Protein AF-A0A945LXI9-F1 (afdb_monomer_lite)

Structure (mmCIF, N/CA/C/O backbone):
data_AF-A0A945LXI9-F1
#
_entry.id   AF-A0A945LXI9-F1
#
loop_
_atom_site.group_PDB
_atom_site.id
_atom_site.type_symbol
_atom_site.label_atom_id
_atom_site.label_alt_id
_atom_site.label_comp_id
_atom_site.label_asym_id
_atom_site.label_entity_id
_atom_site.label_seq_id
_atom_site.pdbx_PDB_ins_code
_atom_site.Cartn_x
_atom_site.Cartn_y
_atom_site.Cartn_z
_atom_site.occupancy
_atom_site.B_iso_or_equiv
_atom_site.auth_seq_id
_atom_site.auth_comp_id
_atom_site.auth_asym_id
_atom_site.auth_atom_id
_atom_site.pdbx_PDB_model_num
ATOM 1 N N . ASP A 1 1 ? 5.170 -4.362 -23.379 1.00 48.25 1 ASP A N 1
ATOM 2 C CA . ASP A 1 1 ? 4.027 -3.451 -23.236 1.00 48.25 1 ASP A CA 1
ATOM 3 C C . ASP A 1 1 ? 3.301 -3.864 -21.963 1.00 48.25 1 ASP A C 1
ATOM 5 O O . ASP A 1 1 ? 2.495 -4.781 -21.980 1.00 48.25 1 ASP A O 1
ATOM 9 N N . TYR A 1 2 ? 3.742 -3.341 -20.816 1.00 48.84 2 TYR A N 1
ATOM 10 C CA . TYR A 1 2 ? 3.322 -3.808 -19.480 1.00 48.84 2 TYR A CA 1
ATOM 11 C C . TYR A 1 2 ? 1.860 -3.460 -19.157 1.00 48.84 2 TYR A C 1
ATOM 13 O O . TYR A 1 2 ? 1.292 -3.955 -18.194 1.00 48.84 2 TYR A O 1
ATOM 21 N N . LEU A 1 3 ? 1.233 -2.659 -20.023 1.00 52.97 3 LEU A N 1
ATOM 22 C CA . LEU A 1 3 ? -0.206 -2.421 -20.043 1.00 52.97 3 LEU A CA 1
ATOM 23 C C . LEU A 1 3 ? -0.999 -3.588 -20.670 1.00 52.97 3 LEU A C 1
ATOM 25 O O . LEU A 1 3 ? -2.224 -3.520 -20.715 1.00 52.97 3 LEU A O 1
ATOM 29 N N . LEU A 1 4 ? -0.323 -4.638 -21.160 1.00 48.94 4 LEU A N 1
ATOM 30 C CA . LEU A 1 4 ? -0.925 -5.827 -21.772 1.00 48.94 4 LEU A CA 1
ATOM 31 C C . LEU A 1 4 ? -0.914 -7.058 -20.854 1.00 48.94 4 LEU A C 1
ATOM 33 O O . LEU A 1 4 ? -0.914 -8.174 -21.374 1.00 48.94 4 LEU A O 1
ATOM 37 N N . GLU A 1 5 ? -0.883 -6.915 -19.523 1.00 55.12 5 GLU A N 1
ATOM 38 C CA . GLU A 1 5 ? -1.209 -8.076 -18.684 1.00 55.12 5 GLU A CA 1
ATOM 39 C C . GLU A 1 5 ? -2.592 -8.601 -19.087 1.00 55.12 5 GLU A C 1
ATOM 41 O O . GLU A 1 5 ? -3.604 -7.907 -18.992 1.00 55.12 5 GLU A O 1
ATOM 46 N N . ILE A 1 6 ? -2.594 -9.814 -19.643 1.00 59.81 6 ILE A N 1
ATOM 47 C CA . ILE A 1 6 ? -3.763 -10.433 -20.275 1.00 59.81 6 ILE A CA 1
ATOM 48 C C . ILE A 1 6 ? -4.764 -10.868 -19.194 1.00 59.81 6 ILE A C 1
ATOM 50 O O . ILE A 1 6 ? -5.972 -10.843 -19.428 1.00 59.81 6 ILE A O 1
ATOM 54 N N . ASP A 1 7 ? -4.256 -11.180 -17.998 1.00 74.50 7 ASP A N 1
ATOM 55 C CA . ASP A 1 7 ? -5.029 -11.577 -16.830 1.00 74.50 7 ASP A CA 1
ATOM 56 C C . ASP A 1 7 ? -4.857 -10.566 -15.686 1.00 74.50 7 ASP A C 1
ATOM 58 O O . ASP A 1 7 ? -3.748 -10.090 -15.443 1.00 74.50 7 ASP A O 1
ATOM 62 N N . PRO A 1 8 ? -5.932 -10.232 -14.950 1.00 83.25 8 PRO A N 1
ATOM 63 C CA . PRO A 1 8 ? -5.858 -9.276 -13.855 1.00 83.25 8 PRO A CA 1
ATOM 64 C C . PRO A 1 8 ? -5.070 -9.845 -12.669 1.00 83.25 8 PRO A C 1
ATOM 66 O O . PRO A 1 8 ? -5.469 -10.853 -12.080 1.00 83.25 8 PRO A O 1
ATOM 69 N N . ALA A 1 9 ? -4.015 -9.143 -12.260 1.00 91.12 9 ALA A N 1
ATOM 70 C CA . ALA A 1 9 ? -3.333 -9.379 -10.995 1.00 91.12 9 ALA A CA 1
ATOM 71 C C . ALA A 1 9 ? -4.090 -8.732 -9.818 1.00 91.12 9 ALA A C 1
ATOM 73 O O . ALA A 1 9 ? -4.746 -7.692 -9.949 1.00 91.12 9 ALA A O 1
ATOM 74 N N . TRP A 1 10 ? -4.000 -9.354 -8.643 1.00 95.12 10 TRP A N 1
ATOM 75 C CA . TRP A 1 10 ? -4.676 -8.912 -7.422 1.00 95.12 10 TRP A CA 1
ATOM 76 C C . TRP A 1 10 ? -3.685 -8.844 -6.269 1.00 95.12 10 TRP A C 1
ATOM 78 O O . TRP A 1 10 ? -2.812 -9.699 -6.143 1.00 95.12 10 TRP A O 1
ATOM 88 N N . VAL A 1 11 ? -3.845 -7.851 -5.397 1.00 96.69 11 VAL A N 1
ATOM 89 C CA . VAL A 1 11 ? -3.033 -7.765 -4.182 1.00 96.69 11 VAL A CA 1
ATOM 90 C C . VAL A 1 11 ? -3.478 -8.857 -3.211 1.00 96.69 11 VAL A C 1
ATOM 92 O O . VAL A 1 11 ? -4.609 -8.832 -2.727 1.00 96.69 11 VAL A O 1
ATOM 95 N N . GLU A 1 12 ? -2.583 -9.791 -2.891 1.00 96.25 12 GLU A N 1
ATOM 96 C CA . GLU A 1 12 ? -2.807 -10.773 -1.820 1.00 96.25 12 GLU A CA 1
ATOM 97 C C . GLU A 1 12 ? -2.406 -10.219 -0.449 1.00 96.25 12 GLU A C 1
ATOM 99 O O . GLU A 1 12 ? -3.095 -10.420 0.554 1.00 96.25 12 GLU A O 1
ATOM 104 N N . LYS A 1 13 ? -1.283 -9.494 -0.398 1.00 97.25 13 LYS A N 1
ATOM 105 C CA . LYS A 1 13 ? -0.732 -8.895 0.819 1.00 97.25 13 LYS A CA 1
ATOM 106 C C . LYS A 1 13 ? 0.138 -7.692 0.469 1.00 97.25 13 LYS A C 1
ATOM 108 O O . LYS A 1 13 ? 0.844 -7.708 -0.531 1.00 97.25 13 LYS A O 1
ATOM 113 N N . ILE A 1 14 ? 0.128 -6.681 1.334 1.00 97.38 14 ILE A N 1
ATOM 114 C CA . ILE A 1 14 ? 0.974 -5.489 1.230 1.00 97.38 14 ILE A CA 1
ATOM 115 C C . ILE A 1 14 ? 1.569 -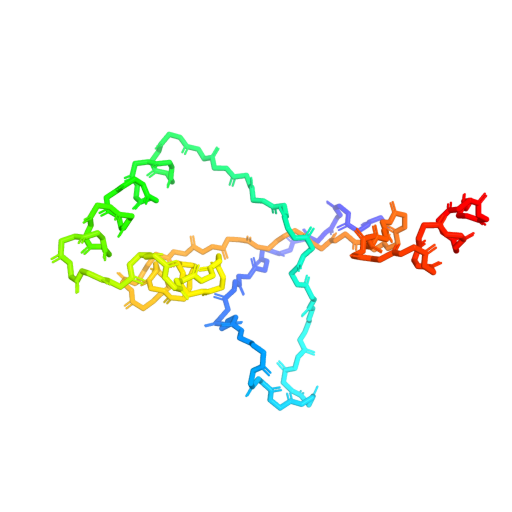5.169 2.606 1.00 97.38 14 ILE A C 1
ATOM 117 O O . ILE A 1 14 ? 0.840 -5.083 3.590 1.00 97.38 14 ILE A O 1
ATOM 121 N N . SER A 1 15 ? 2.898 -5.098 2.725 1.00 96.31 15 SER A N 1
ATOM 122 C CA . SER A 1 15 ? 3.590 -4.803 3.991 1.00 96.31 15 SER A CA 1
ATOM 123 C C . SER A 1 15 ? 5.101 -4.684 3.784 1.00 96.31 15 SER A C 1
ATOM 125 O O . SER A 1 15 ? 5.673 -5.452 3.020 1.00 96.31 15 SER A O 1
ATOM 127 N N . ASN A 1 16 ? 5.767 -3.864 4.600 1.00 95.38 16 ASN A N 1
ATOM 128 C CA . ASN A 1 16 ? 7.236 -3.806 4.690 1.00 95.38 16 ASN A CA 1
ATOM 129 C C . ASN A 1 16 ? 7.868 -5.036 5.379 1.00 95.38 16 ASN A C 1
ATOM 131 O O . ASN A 1 16 ? 9.061 -5.054 5.658 1.00 95.38 16 ASN A O 1
ATOM 135 N N . LYS A 1 17 ? 7.065 -6.049 5.735 1.00 95.69 17 LYS A N 1
ATOM 136 C CA . LYS A 1 17 ? 7.492 -7.256 6.467 1.00 95.69 17 LYS A CA 1
ATOM 137 C C . LYS A 1 17 ? 7.326 -8.542 5.647 1.00 95.69 17 LYS A C 1
ATOM 139 O O . LYS A 1 17 ? 7.248 -9.626 6.226 1.00 95.69 17 LYS A O 1
ATOM 144 N N . ILE A 1 18 ? 7.172 -8.435 4.328 1.00 96.75 18 ILE A N 1
ATOM 145 C CA . ILE A 1 18 ? 7.060 -9.598 3.438 1.00 96.75 18 ILE A CA 1
ATOM 146 C C . ILE A 1 18 ? 8.471 -10.174 3.209 1.00 96.75 18 ILE A C 1
ATOM 148 O O . ILE A 1 18 ? 9.387 -9.399 2.932 1.00 96.75 18 ILE A O 1
ATOM 152 N N . PRO A 1 19 ? 8.687 -11.497 3.354 1.00 96.69 19 PRO A N 1
ATOM 153 C CA . PRO A 1 19 ? 9.964 -12.118 3.006 1.00 96.69 19 PRO A CA 1
ATOM 154 C C . PRO A 1 19 ? 10.314 -11.860 1.540 1.00 96.69 19 PRO A C 1
ATOM 156 O O . PRO A 1 19 ? 9.443 -11.946 0.684 1.00 96.69 19 PRO A O 1
ATOM 159 N N . ALA A 1 20 ? 11.588 -11.607 1.231 1.00 95.38 20 ALA A N 1
ATOM 160 C CA . ALA A 1 20 ? 12.013 -11.234 -0.123 1.00 95.38 20 ALA A CA 1
ATOM 161 C C . ALA A 1 20 ? 11.580 -12.233 -1.216 1.00 95.38 20 ALA A C 1
ATOM 163 O O . ALA A 1 20 ? 11.280 -11.822 -2.329 1.00 95.38 20 ALA A O 1
ATOM 164 N N . ALA A 1 21 ? 11.506 -13.528 -0.891 1.00 96.44 21 ALA A N 1
ATOM 165 C CA . ALA A 1 21 ? 11.066 -14.573 -1.817 1.00 96.44 21 ALA A CA 1
ATOM 166 C C . ALA A 1 21 ? 9.574 -14.488 -2.201 1.00 96.44 21 ALA A C 1
ATOM 168 O O . ALA A 1 21 ? 9.184 -15.068 -3.208 1.00 96.44 21 ALA A O 1
ATOM 169 N N . ASP A 1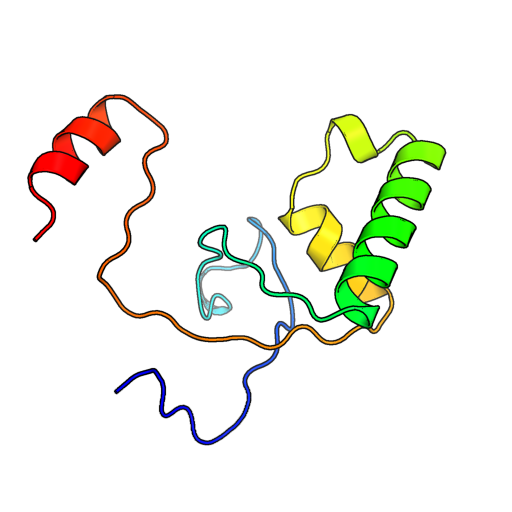 22 ? 8.767 -13.764 -1.420 1.00 96.25 22 ASP A N 1
ATOM 170 C CA . ASP A 1 22 ? 7.319 -13.626 -1.603 1.00 96.25 22 ASP A CA 1
ATOM 171 C C . ASP A 1 22 ? 6.928 -12.233 -2.149 1.00 96.25 22 ASP A C 1
ATOM 173 O O . ASP A 1 22 ? 5.741 -11.916 -2.278 1.00 96.25 22 ASP A O 1
ATOM 177 N N . ILE A 1 23 ? 7.910 -11.366 -2.434 1.00 96.19 23 ILE A N 1
ATOM 178 C CA . ILE A 1 23 ? 7.678 -10.024 -2.981 1.00 96.19 23 ILE A CA 1
ATOM 179 C C . ILE A 1 23 ? 7.544 -10.119 -4.501 1.00 96.19 23 ILE A C 1
ATOM 181 O O . ILE A 1 23 ? 8.478 -10.502 -5.200 1.00 96.19 23 ILE A O 1
ATOM 185 N N . HIS A 1 24 ? 6.386 -9.700 -5.009 1.00 94.00 24 HIS A N 1
ATOM 186 C CA . HIS A 1 24 ? 6.067 -9.701 -6.441 1.00 94.00 24 HIS A CA 1
ATOM 187 C C . HIS A 1 24 ? 5.966 -8.289 -7.039 1.00 94.00 24 HIS A C 1
ATOM 189 O O . HIS A 1 24 ? 5.591 -8.146 -8.199 1.00 94.00 24 HIS A O 1
ATOM 195 N N . GLY A 1 25 ? 6.241 -7.241 -6.258 1.00 92.19 25 GLY A N 1
ATOM 196 C CA . GLY A 1 25 ? 6.167 -5.844 -6.684 1.00 92.19 25 GLY A CA 1
ATOM 197 C C . GLY A 1 25 ? 6.310 -4.867 -5.517 1.00 92.19 25 GLY A C 1
ATOM 198 O O . GLY A 1 25 ? 6.251 -5.270 -4.354 1.00 92.19 25 GLY A O 1
ATOM 199 N N . GLU A 1 26 ? 6.472 -3.588 -5.845 1.00 91.75 26 GLU A N 1
ATOM 200 C CA . GLU A 1 26 ? 6.596 -2.482 -4.894 1.00 91.75 26 GLU A CA 1
ATOM 201 C C . GLU A 1 26 ? 5.417 -1.512 -5.023 1.00 91.75 26 GLU A C 1
ATOM 203 O O . GLU A 1 26 ? 4.885 -1.284 -6.112 1.00 91.75 26 GLU A O 1
ATOM 208 N N . TRP A 1 27 ? 4.974 -0.968 -3.889 1.00 94.06 27 TRP A N 1
ATOM 209 C CA . TRP A 1 27 ? 3.926 0.041 -3.858 1.00 94.06 27 TRP A CA 1
ATOM 210 C C . TRP A 1 27 ? 4.514 1.433 -4.076 1.00 94.06 27 TRP A C 1
ATOM 212 O O . TRP A 1 27 ? 5.159 1.970 -3.188 1.00 94.06 27 TRP A O 1
ATOM 222 N N . ILE A 1 28 ? 4.184 2.038 -5.214 1.00 91.81 28 ILE A N 1
ATOM 223 C CA . ILE A 1 28 ? 4.781 3.302 -5.678 1.00 91.81 28 ILE A CA 1
ATOM 224 C C . ILE A 1 28 ? 3.930 4.546 -5.361 1.00 91.81 28 ILE A C 1
ATOM 226 O O . ILE A 1 28 ? 4.008 5.568 -6.034 1.00 91.81 28 ILE A O 1
ATOM 230 N N . GLY A 1 29 ? 2.992 4.440 -4.415 1.00 91.81 29 GLY A N 1
ATOM 231 C CA . GLY A 1 29 ? 2.162 5.578 -3.992 1.00 91.81 29 GLY A CA 1
ATOM 232 C C . GLY A 1 29 ? 0.957 5.933 -4.883 1.00 91.81 29 GLY A C 1
ATOM 233 O O . GLY A 1 29 ? 0.286 6.929 -4.614 1.00 91.81 29 GLY A O 1
ATOM 234 N N . LEU A 1 30 ? 0.620 5.137 -5.904 1.00 93.19 30 LEU A N 1
ATOM 235 C CA . LEU A 1 30 ? -0.454 5.441 -6.866 1.00 93.19 30 LEU A CA 1
ATOM 236 C C . LEU A 1 30 ? -1.664 4.508 -6.749 1.00 93.19 30 LEU A C 1
ATOM 238 O O . LEU A 1 30 ? -1.629 3.368 -7.207 1.00 93.19 30 LEU A O 1
ATOM 242 N N . VAL A 1 31 ? -2.783 5.003 -6.201 1.00 94.94 31 VAL A N 1
ATOM 243 C CA . VAL A 1 31 ? -4.070 4.279 -6.187 1.00 94.94 31 VAL A CA 1
ATOM 244 C C . VAL A 1 31 ? -5.089 4.992 -7.066 1.00 94.94 31 VAL A C 1
ATOM 246 O O . VAL A 1 31 ? -5.299 6.199 -6.955 1.00 94.94 31 VAL A O 1
ATOM 249 N N . ARG A 1 32 ? -5.786 4.232 -7.914 1.00 95.69 32 ARG A N 1
ATOM 250 C CA . ARG A 1 32 ? -6.991 4.700 -8.602 1.00 95.69 32 ARG A CA 1
ATOM 251 C C . ARG A 1 32 ? -8.215 4.060 -7.969 1.00 95.69 32 ARG A C 1
ATOM 253 O O . ARG A 1 32 ? -8.283 2.840 -7.836 1.00 95.69 32 ARG A O 1
ATOM 260 N N . THR A 1 33 ? -9.224 4.869 -7.674 1.00 96.81 33 THR A N 1
ATOM 261 C CA . THR A 1 33 ? -10.515 4.385 -7.184 1.00 96.81 33 THR A CA 1
ATOM 262 C C . THR A 1 33 ? -11.651 4.724 -8.140 1.00 96.81 33 THR A C 1
ATOM 264 O O . THR A 1 33 ? -11.617 5.694 -8.895 1.00 96.81 33 THR A O 1
ATOM 267 N N . ASN A 1 34 ? -12.681 3.883 -8.112 1.00 96.50 34 ASN A N 1
ATOM 268 C CA . ASN A 1 34 ? -14.012 4.235 -8.596 1.00 96.50 34 ASN A CA 1
ATOM 269 C C . ASN A 1 34 ? -14.851 4.769 -7.409 1.00 96.50 34 ASN A C 1
ATOM 271 O O . ASN A 1 34 ? -14.371 4.711 -6.275 1.00 96.50 34 ASN A O 1
ATOM 275 N N . PRO A 1 35 ? -16.094 5.247 -7.619 1.00 98.50 35 PRO A N 1
ATOM 276 C CA . PRO A 1 35 ? -16.917 5.785 -6.531 1.00 98.50 35 PRO A CA 1
ATOM 277 C C . PRO A 1 35 ? -17.058 4.835 -5.333 1.00 98.50 35 PRO A C 1
ATOM 279 O O . PRO A 1 35 ? -16.768 5.225 -4.208 1.00 98.50 35 PRO A O 1
ATOM 282 N N . ARG A 1 36 ? -17.361 3.552 -5.581 1.00 97.75 36 ARG A N 1
ATOM 283 C CA . ARG A 1 36 ? -17.452 2.534 -4.522 1.00 97.75 36 ARG A CA 1
ATOM 284 C C . ARG A 1 36 ? -16.134 2.379 -3.757 1.00 97.75 36 ARG A C 1
ATOM 286 O O . ARG A 1 36 ? -16.150 2.279 -2.539 1.00 97.75 36 ARG A O 1
ATOM 293 N N . GLY A 1 37 ? -15.001 2.328 -4.455 1.00 97.88 37 GLY A N 1
ATOM 294 C CA . GLY A 1 37 ? -13.680 2.223 -3.831 1.00 97.88 37 GLY A CA 1
ATOM 295 C C . GLY A 1 37 ? -13.361 3.432 -2.953 1.00 97.88 37 GLY A C 1
ATOM 296 O O . GLY A 1 37 ? -12.846 3.265 -1.852 1.00 97.88 37 GLY A O 1
ATOM 297 N N . SER A 1 38 ? -13.732 4.634 -3.400 1.00 98.38 38 SER A N 1
ATOM 298 C CA . SER A 1 38 ? -13.602 5.857 -2.602 1.00 98.38 38 SER A CA 1
ATOM 299 C C . SER A 1 38 ? -14.468 5.822 -1.342 1.00 98.38 38 SER A C 1
ATOM 301 O O . SER A 1 38 ? -14.008 6.247 -0.284 1.00 98.38 38 SER A O 1
ATOM 303 N N . ASP A 1 39 ? -15.691 5.293 -1.429 1.00 98.69 39 ASP A N 1
ATOM 304 C CA . ASP A 1 39 ? -16.581 5.156 -0.269 1.00 98.69 39 ASP A CA 1
ATOM 305 C C . ASP A 1 39 ? -16.038 4.144 0.749 1.00 98.69 39 ASP A C 1
ATOM 307 O O . ASP A 1 39 ? -16.056 4.416 1.948 1.00 98.69 39 ASP A O 1
ATOM 311 N N . LEU A 1 40 ? -15.486 3.018 0.281 1.00 98.56 40 LEU A N 1
ATOM 312 C CA . LEU A 1 40 ? -14.828 2.028 1.143 1.00 98.56 40 LEU A CA 1
ATOM 313 C C . LEU A 1 40 ? -13.612 2.620 1.863 1.00 98.56 40 LEU A C 1
ATOM 315 O O . LEU A 1 40 ? -13.475 2.449 3.071 1.00 98.56 40 LEU A O 1
ATOM 319 N N . ILE A 1 41 ? -12.763 3.363 1.145 1.00 98.38 41 ILE A N 1
ATOM 320 C CA . ILE A 1 41 ? -11.622 4.065 1.750 1.00 98.38 41 ILE A CA 1
ATOM 321 C C . ILE A 1 41 ? -12.099 5.066 2.805 1.00 98.38 41 ILE A C 1
ATOM 323 O O . ILE A 1 41 ? -11.544 5.110 3.899 1.00 98.38 41 ILE A O 1
ATOM 327 N N . ARG A 1 42 ? -13.135 5.857 2.505 1.00 98.56 42 ARG A N 1
ATOM 328 C CA . ARG A 1 42 ? -13.682 6.839 3.450 1.00 98.56 42 ARG A CA 1
ATOM 329 C C . ARG A 1 42 ? -14.209 6.172 4.718 1.00 98.56 42 ARG A C 1
ATOM 331 O O . ARG A 1 42 ? -13.941 6.671 5.807 1.00 98.56 42 ARG A O 1
ATOM 338 N N . 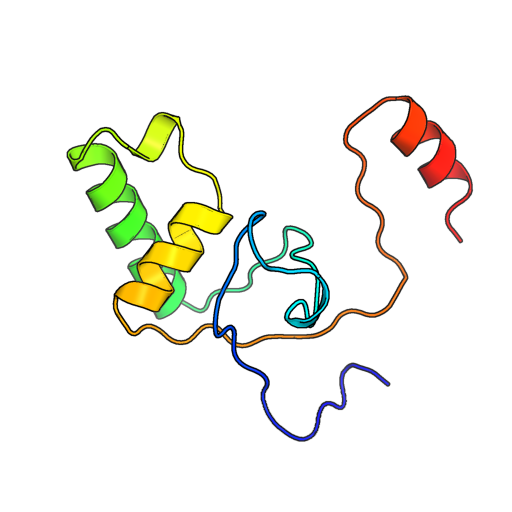ALA A 1 43 ? -14.948 5.075 4.571 1.00 98.62 43 ALA A N 1
ATOM 339 C CA . ALA A 1 43 ? -15.485 4.324 5.699 1.00 98.62 43 ALA A CA 1
ATOM 340 C C . ALA A 1 43 ? -14.366 3.738 6.573 1.00 98.62 43 ALA A C 1
ATOM 342 O O . ALA A 1 43 ? -14.422 3.861 7.792 1.00 98.62 43 ALA A O 1
ATOM 343 N N . GLU A 1 44 ? -13.325 3.170 5.960 1.00 98.62 44 GLU A N 1
ATOM 344 C CA . GLU A 1 44 ? -12.202 2.594 6.703 1.00 98.62 44 GLU A CA 1
ATOM 345 C C . GLU A 1 44 ? -11.373 3.669 7.419 1.00 98.62 44 GLU A C 1
ATOM 347 O O . GLU A 1 44 ? -10.990 3.479 8.568 1.00 98.62 44 GLU A O 1
ATOM 352 N N . ILE A 1 45 ? -11.155 4.831 6.792 1.00 98.56 45 ILE A N 1
ATOM 353 C CA . ILE A 1 45 ? -10.499 5.977 7.443 1.00 98.56 45 ILE A CA 1
ATOM 354 C C . ILE A 1 45 ? -11.296 6.435 8.671 1.00 98.56 45 ILE A C 1
ATOM 356 O O . ILE A 1 45 ? -10.699 6.657 9.722 1.00 98.56 45 ILE A O 1
ATOM 360 N N . ALA A 1 46 ? -12.625 6.542 8.560 1.00 98.62 46 ALA A N 1
ATOM 361 C CA . ALA A 1 46 ? -13.481 6.911 9.688 1.00 98.62 46 ALA A CA 1
ATOM 362 C C . ALA A 1 46 ? -13.409 5.873 10.822 1.00 98.62 46 ALA A C 1
ATOM 364 O O . ALA A 1 46 ? -13.226 6.242 11.978 1.00 98.62 46 ALA A O 1
ATOM 365 N N . ALA A 1 47 ? -13.449 4.577 10.495 1.00 98.44 47 ALA A N 1
ATOM 366 C CA . ALA A 1 47 ? -13.279 3.511 11.483 1.00 98.44 47 ALA A CA 1
ATOM 367 C C . ALA A 1 47 ? -11.906 3.584 12.176 1.00 98.44 47 ALA A C 1
ATOM 369 O O . ALA A 1 47 ? -11.808 3.491 13.397 1.00 98.44 47 ALA A O 1
ATOM 370 N N . MET A 1 48 ? -10.832 3.821 11.417 1.00 98.44 48 MET A N 1
ATOM 371 C CA . MET A 1 48 ? -9.486 3.988 11.971 1.00 98.44 48 MET A CA 1
ATOM 372 C C . MET A 1 48 ? -9.371 5.222 12.880 1.00 98.44 48 MET A C 1
ATOM 374 O O . M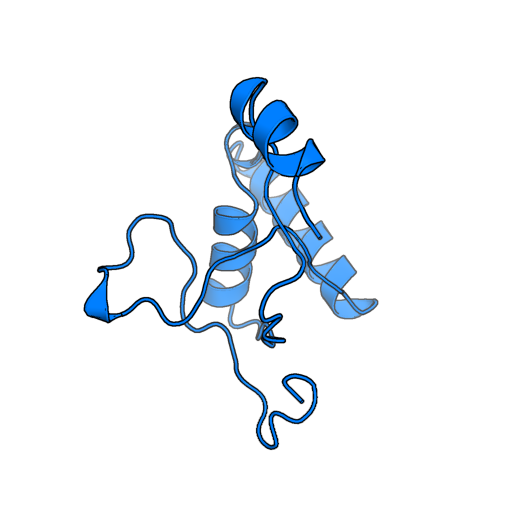ET A 1 48 ? -8.593 5.198 13.838 1.00 98.44 48 MET A O 1
ATOM 378 N N . GLU A 1 49 ? -10.109 6.296 12.585 1.00 98.44 49 GLU A N 1
ATOM 379 C CA . GLU A 1 49 ? -10.185 7.496 13.425 1.00 98.44 49 GLU A CA 1
ATOM 380 C C . GLU A 1 49 ? -10.907 7.211 14.744 1.00 98.44 49 GLU A C 1
ATOM 382 O O . GLU A 1 49 ? -10.371 7.529 15.806 1.00 98.44 49 GLU A O 1
ATOM 387 N N . GLU A 1 50 ? -12.064 6.545 14.691 1.00 98.31 50 GLU A N 1
ATOM 388 C CA . GLU A 1 50 ? -12.827 6.120 15.873 1.00 98.31 50 GLU A CA 1
ATOM 389 C C . GLU A 1 50 ? -12.019 5.170 16.772 1.00 98.31 50 GLU A C 1
ATOM 391 O O . GLU A 1 50 ? -12.055 5.277 17.998 1.00 98.31 50 GLU A O 1
ATOM 396 N N . GLU A 1 51 ? -11.226 4.282 16.170 1.00 97.75 51 GLU A N 1
ATOM 397 C CA . GLU A 1 51 ? -10.292 3.392 16.869 1.00 97.75 51 GLU A CA 1
ATOM 398 C C . GLU A 1 51 ? -9.049 4.120 17.425 1.00 97.75 51 GLU A C 1
ATOM 400 O O . GLU A 1 51 ? -8.267 3.531 18.174 1.00 97.75 51 GLU A O 1
ATOM 405 N N . GLY A 1 52 ? -8.816 5.380 17.039 1.00 97.81 52 GLY A N 1
ATOM 406 C CA . GLY A 1 52 ? -7.632 6.158 17.419 1.00 97.81 52 GLY A CA 1
ATOM 407 C C . GLY A 1 52 ? -6.332 5.717 16.731 1.00 97.81 52 GLY A C 1
ATOM 408 O O . GLY A 1 52 ? -5.248 6.167 17.107 1.00 97.81 52 GLY A O 1
ATOM 409 N N . SER A 1 53 ? -6.417 4.846 15.723 1.00 97.69 53 SER A N 1
ATOM 410 C CA . SER A 1 53 ? -5.260 4.290 15.009 1.00 97.69 53 SER A CA 1
ATOM 411 C C . SER A 1 53 ? -4.810 5.146 13.821 1.00 97.69 53 SER A C 1
ATOM 413 O O . SER A 1 53 ? -3.633 5.109 13.454 1.00 97.69 53 SER A O 1
ATOM 415 N N . LEU A 1 54 ? -5.715 5.961 13.260 1.00 97.69 54 LEU 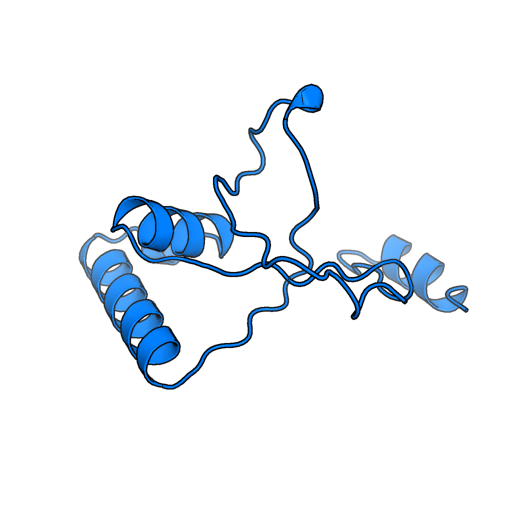A N 1
ATOM 416 C CA . LEU A 1 54 ? -5.502 6.695 12.008 1.00 97.69 54 LEU A CA 1
ATOM 417 C C . LEU A 1 54 ? -4.228 7.550 12.002 1.00 97.69 54 LEU A C 1
ATOM 419 O O . LEU A 1 54 ? -3.495 7.550 11.018 1.00 97.69 54 LEU A O 1
ATOM 423 N N . ARG A 1 55 ? -3.932 8.249 13.106 1.00 97.06 55 ARG A N 1
ATOM 424 C CA . ARG A 1 55 ? -2.813 9.207 13.190 1.00 97.06 55 ARG A CA 1
ATOM 425 C C . ARG A 1 55 ? -1.446 8.590 12.875 1.00 97.06 55 ARG A C 1
ATOM 427 O O . ARG A 1 55 ? -0.572 9.297 12.387 1.00 97.06 55 ARG A O 1
ATOM 434 N N . ASN A 1 56 ? -1.258 7.311 13.189 1.00 96.50 56 ASN A N 1
ATOM 435 C CA . ASN A 1 56 ? 0.024 6.621 13.028 1.00 96.50 56 ASN A CA 1
ATOM 436 C C . ASN A 1 56 ? -0.001 5.599 11.884 1.00 96.50 56 ASN A C 1
ATOM 438 O O . ASN A 1 56 ? 0.959 4.849 11.720 1.00 96.50 56 ASN A O 1
ATOM 442 N N . ALA A 1 57 ? -1.104 5.526 11.140 1.00 97.31 57 ALA A N 1
ATOM 443 C CA . ALA A 1 57 ? -1.273 4.550 10.083 1.00 97.31 57 ALA A CA 1
ATOM 444 C C . ALA A 1 57 ? -0.643 5.020 8.768 1.00 97.31 57 ALA A C 1
ATOM 446 O O . ALA A 1 57 ? -0.690 6.197 8.411 1.00 97.31 57 ALA A O 1
ATOM 447 N N . SER A 1 58 ? -0.100 4.064 8.021 1.00 96.75 58 SER A N 1
ATOM 448 C CA . SER A 1 58 ? 0.340 4.248 6.641 1.00 96.75 58 SER A CA 1
ATOM 449 C C . SER A 1 58 ? -0.767 3.879 5.646 1.00 96.75 58 SER A C 1
ATOM 451 O O . SER A 1 58 ? -1.762 3.233 5.987 1.00 96.75 58 SER A O 1
ATOM 453 N N . LEU A 1 59 ? -0.563 4.203 4.366 1.00 96.62 59 LEU A N 1
ATOM 454 C CA . LEU A 1 59 ? -1.418 3.678 3.296 1.00 96.62 59 LEU A CA 1
ATOM 455 C C . LEU A 1 59 ? -1.355 2.146 3.204 1.00 96.62 59 LEU A C 1
ATOM 457 O O . LEU A 1 59 ? -2.359 1.523 2.868 1.00 96.62 59 LEU A O 1
ATOM 461 N N . LEU A 1 60 ? -0.223 1.521 3.552 1.00 97.38 60 LEU A N 1
ATOM 462 C CA . LEU A 1 60 ? -0.115 0.059 3.574 1.00 97.38 60 LEU A CA 1
ATOM 463 C C . LEU A 1 60 ? -1.050 -0.545 4.630 1.00 97.38 60 LEU A C 1
ATOM 465 O O . LEU A 1 60 ? -1.640 -1.600 4.390 1.00 97.38 60 LEU A O 1
ATOM 469 N N . ASP A 1 61 ? -1.222 0.131 5.771 1.00 98.06 61 ASP A N 1
ATOM 470 C CA . ASP A 1 61 ? -2.148 -0.291 6.826 1.00 98.06 61 ASP A CA 1
ATOM 471 C C . ASP A 1 61 ? -3.603 -0.176 6.362 1.00 98.06 61 ASP A C 1
ATOM 473 O O . ASP A 1 61 ? -4.363 -1.137 6.498 1.00 98.06 61 ASP A O 1
ATOM 477 N N . LEU A 1 62 ? -3.973 0.952 5.745 1.00 98.25 62 LEU A N 1
ATOM 478 C CA . LEU A 1 62 ? -5.304 1.160 5.165 1.00 98.25 62 LEU A CA 1
ATOM 479 C C . LEU A 1 62 ? -5.638 0.085 4.116 1.00 98.25 62 LEU A C 1
ATOM 481 O O . LEU A 1 62 ? -6.668 -0.582 4.209 1.00 98.25 62 LEU A O 1
ATOM 485 N N . LEU A 1 63 ? -4.749 -0.131 3.141 1.00 98.06 63 LEU A N 1
ATOM 486 C CA . LEU A 1 63 ? -4.946 -1.131 2.086 1.00 98.06 63 LEU A CA 1
ATOM 487 C C . LEU A 1 63 ? -4.997 -2.551 2.669 1.00 98.06 63 LEU A C 1
ATOM 489 O O . LEU A 1 63 ? -5.851 -3.346 2.281 1.00 98.06 63 LEU A O 1
ATOM 493 N N . SER A 1 64 ? -4.156 -2.856 3.662 1.00 98.06 64 SER A N 1
ATOM 494 C CA . SER A 1 64 ? -4.196 -4.137 4.379 1.00 98.06 64 SER A CA 1
ATOM 495 C C . SER A 1 64 ? -5.521 -4.375 5.101 1.00 98.06 64 SER A C 1
ATOM 497 O O . SER A 1 64 ? -5.994 -5.511 5.138 1.00 98.06 64 SER A O 1
ATOM 499 N N . ARG A 1 65 ? -6.126 -3.338 5.693 1.00 98.19 65 ARG A N 1
ATOM 500 C CA . ARG A 1 65 ? -7.436 -3.444 6.356 1.00 98.19 65 ARG A CA 1
ATOM 501 C C . ARG A 1 65 ? -8.549 -3.712 5.348 1.00 98.19 65 ARG A C 1
ATOM 503 O O . ARG A 1 65 ? -9.317 -4.649 5.552 1.00 98.19 65 ARG A O 1
ATOM 510 N N . LEU A 1 66 ? -8.549 -3.011 4.214 1.00 98.38 66 LEU A N 1
ATOM 511 C CA . LEU A 1 66 ? -9.499 -3.266 3.126 1.00 98.38 66 LEU A CA 1
ATOM 512 C C . LEU A 1 66 ? -9.389 -4.703 2.582 1.00 98.38 66 LEU A C 1
ATOM 514 O O . LEU A 1 66 ? -10.411 -5.357 2.371 1.00 98.38 66 LEU A O 1
ATOM 518 N N . LEU A 1 67 ? -8.168 -5.223 2.412 1.00 98.12 67 LEU A N 1
ATOM 519 C CA . LEU A 1 67 ? -7.940 -6.616 2.003 1.00 98.12 67 LEU A CA 1
ATOM 520 C C . LEU A 1 67 ? -8.464 -7.611 3.048 1.00 98.12 67 LEU A C 1
ATOM 522 O O . LEU A 1 67 ? -9.163 -8.561 2.699 1.00 98.12 67 LEU A O 1
ATOM 526 N N . LYS A 1 68 ? -8.186 -7.377 4.339 1.00 97.75 68 LYS A N 1
ATOM 527 C CA . LYS A 1 68 ? -8.700 -8.207 5.446 1.00 97.75 68 LYS A CA 1
ATOM 528 C C . LYS A 1 68 ? -10.227 -8.177 5.547 1.00 97.75 68 LYS A C 1
ATOM 530 O O . LYS A 1 68 ? -10.818 -9.186 5.922 1.00 97.75 68 LYS A O 1
ATOM 535 N N . ALA A 1 69 ? -10.858 -7.063 5.178 1.00 96.94 69 ALA A N 1
ATOM 536 C CA . ALA A 1 69 ? -12.311 -6.931 5.070 1.00 96.94 69 ALA A CA 1
ATOM 537 C C . ALA A 1 69 ? -12.903 -7.652 3.835 1.00 96.94 69 ALA A C 1
ATOM 539 O O . ALA A 1 69 ? -14.116 -7.646 3.631 1.00 96.94 69 ALA A O 1
ATOM 540 N N . GLY A 1 70 ? -12.068 -8.291 3.006 1.00 97.50 70 GLY A N 1
ATOM 541 C CA . GLY A 1 70 ? -12.489 -9.062 1.834 1.00 97.50 70 GLY A CA 1
ATOM 542 C C . GLY A 1 70 ? -12.684 -8.223 0.570 1.00 97.50 70 GLY A C 1
ATOM 543 O O . GLY A 1 70 ? -13.222 -8.720 -0.425 1.00 97.50 70 GLY A O 1
ATOM 544 N N . HIS A 1 71 ? -12.266 -6.955 0.572 1.00 97.56 71 HIS A N 1
ATOM 545 C CA . HIS A 1 71 ? -12.258 -6.147 -0.642 1.00 97.56 71 HIS A CA 1
ATOM 546 C C . HIS A 1 71 ? -11.093 -6.544 -1.545 1.00 97.56 71 HIS A C 1
ATOM 548 O O . HIS A 1 71 ? -9.996 -6.841 -1.085 1.00 97.56 71 HIS A O 1
ATOM 554 N N . LYS A 1 72 ? -11.335 -6.535 -2.857 1.00 95.81 72 LYS A N 1
ATOM 555 C CA . LYS A 1 72 ? -10.310 -6.835 -3.857 1.00 95.81 72 LYS A CA 1
ATOM 556 C C . LYS A 1 72 ? -9.663 -5.551 -4.355 1.00 95.81 72 LYS A C 1
ATOM 558 O O . LYS A 1 72 ? -10.370 -4.609 -4.712 1.00 95.81 72 LYS A O 1
ATOM 563 N N . ILE A 1 73 ? -8.338 -5.559 -4.438 1.00 96.88 73 ILE A N 1
ATOM 564 C CA . ILE A 1 73 ? -7.531 -4.473 -4.996 1.00 96.88 73 ILE A CA 1
ATOM 565 C C . ILE A 1 73 ? -6.794 -5.043 -6.206 1.00 96.88 73 ILE A C 1
ATOM 567 O O . ILE A 1 73 ? -6.028 -5.995 -6.067 1.00 96.88 73 ILE A O 1
ATOM 571 N N . GLY A 1 74 ? -7.096 -4.514 -7.392 1.00 95.38 74 GLY A N 1
ATOM 572 C CA . GLY A 1 74 ? -6.414 -4.903 -8.626 1.00 95.38 74 GLY A CA 1
ATOM 573 C C . GLY A 1 74 ? -5.029 -4.267 -8.708 1.00 95.38 74 GLY A C 1
ATOM 574 O O . GLY A 1 74 ? -4.831 -3.158 -8.207 1.00 95.38 74 GLY A O 1
ATOM 575 N N . VAL A 1 75 ? -4.093 -4.963 -9.344 1.00 93.81 75 VAL A N 1
ATOM 576 C CA . VAL A 1 75 ? -2.728 -4.489 -9.588 1.00 93.81 75 VAL A CA 1
ATOM 577 C C . VAL A 1 75 ? -2.604 -4.048 -11.042 1.00 93.81 75 VAL A C 1
ATOM 579 O O . VAL A 1 75 ? -3.132 -4.693 -11.944 1.00 93.81 75 VAL A O 1
ATOM 582 N N . LEU A 1 76 ? -1.907 -2.935 -11.256 1.00 90.94 76 LEU A N 1
ATOM 583 C CA . LEU A 1 76 ? -1.399 -2.535 -12.562 1.00 90.94 76 LEU A CA 1
ATOM 584 C C . LEU A 1 76 ? 0.109 -2.354 -12.416 1.00 90.94 76 LEU A C 1
ATOM 586 O O . LEU A 1 76 ? 0.551 -1.419 -11.748 1.00 90.94 76 LEU A O 1
ATOM 590 N N . TYR A 1 77 ? 0.888 -3.253 -13.012 1.00 89.12 77 TYR A N 1
ATOM 591 C CA . TYR A 1 77 ? 2.341 -3.166 -12.957 1.00 89.12 77 TYR A CA 1
ATOM 592 C C . TYR A 1 77 ? 2.859 -2.030 -13.841 1.00 89.12 77 TYR A C 1
ATOM 594 O O . TYR A 1 77 ? 2.565 -1.954 -15.035 1.00 89.12 77 TYR A O 1
ATOM 602 N N . VAL A 1 78 ? 3.667 -1.153 -13.245 1.00 85.25 78 VAL A N 1
ATOM 603 C CA . VAL A 1 78 ? 4.360 -0.063 -13.938 1.00 85.25 78 VAL A CA 1
ATOM 604 C C . VAL A 1 78 ? 5.855 -0.362 -13.913 1.00 85.25 78 VAL A C 1
ATOM 606 O O . VAL A 1 78 ? 6.490 -0.323 -12.861 1.00 85.25 78 VAL A O 1
ATOM 609 N N . ALA A 1 79 ? 6.417 -0.692 -15.075 1.00 82.06 79 ALA A N 1
ATOM 610 C CA . ALA A 1 79 ? 7.837 -0.991 -15.209 1.00 82.06 79 ALA A CA 1
ATOM 611 C C . ALA A 1 79 ? 8.620 0.248 -15.666 1.00 82.06 79 ALA A C 1
ATOM 613 O O . ALA A 1 79 ? 8.382 0.760 -16.762 1.00 82.06 79 ALA A O 1
ATOM 614 N N . GLY A 1 80 ? 9.589 0.673 -14.850 1.00 77.81 80 GLY A N 1
ATOM 615 C CA . GLY A 1 80 ? 10.478 1.802 -15.136 1.00 77.81 80 GLY A CA 1
ATOM 616 C C . GLY A 1 80 ? 9.773 3.163 -15.186 1.00 77.81 80 GLY A C 1
ATOM 617 O O . GLY A 1 80 ? 8.561 3.263 -15.015 1.00 77.81 80 GLY A O 1
ATOM 618 N N . ASN A 1 81 ? 10.547 4.219 -15.448 1.00 79.69 81 ASN A N 1
ATOM 619 C CA . ASN A 1 81 ? 10.067 5.600 -15.621 1.00 79.69 81 ASN A CA 1
ATOM 620 C C . ASN A 1 81 ? 9.338 6.211 -14.408 1.00 79.69 81 ASN A C 1
ATOM 622 O O . ASN A 1 81 ? 8.577 7.166 -14.556 1.00 79.69 81 ASN A O 1
ATOM 626 N N . TRP A 1 82 ? 9.604 5.691 -13.212 1.00 86.56 82 TRP A N 1
ATOM 627 C CA . TRP A 1 82 ? 9.282 6.328 -11.941 1.00 86.56 82 TRP A CA 1
ATOM 628 C C . TRP A 1 82 ? 10.473 6.196 -10.978 1.00 86.56 82 TRP A C 1
ATOM 630 O O . TRP A 1 82 ? 11.316 5.312 -11.149 1.00 86.56 82 TRP A O 1
ATOM 640 N N . LEU A 1 83 ? 10.551 7.111 -10.015 1.00 87.12 83 LEU A N 1
ATOM 641 C CA . LEU A 1 83 ? 11.558 7.175 -8.957 1.00 87.12 83 LEU A CA 1
ATOM 642 C C . LEU A 1 83 ? 10.907 7.850 -7.743 1.00 87.12 83 LEU A C 1
ATOM 644 O O . LEU A 1 83 ? 10.224 8.864 -7.920 1.00 87.12 83 LEU A O 1
ATOM 648 N N . ASP A 1 84 ? 11.131 7.314 -6.547 1.00 87.69 84 ASP A N 1
ATOM 649 C CA . ASP A 1 84 ? 10.762 7.980 -5.297 1.00 87.69 84 ASP A CA 1
ATOM 650 C C . ASP A 1 84 ? 11.806 9.039 -4.922 1.00 87.69 84 ASP A C 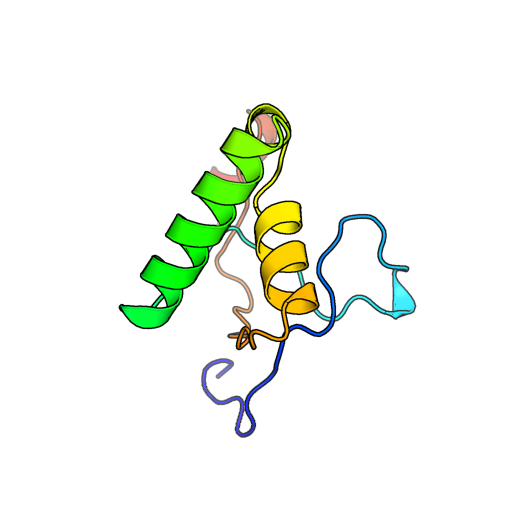1
ATOM 652 O O . ASP A 1 84 ? 13.006 8.856 -5.119 1.00 87.69 84 ASP A O 1
ATOM 656 N N . VAL A 1 85 ? 11.341 10.177 -4.406 1.00 90.75 85 VAL A N 1
ATOM 657 C CA . VAL A 1 85 ? 12.207 11.255 -3.916 1.00 90.75 85 VAL A CA 1
ATOM 658 C C . VAL A 1 85 ? 11.831 11.535 -2.472 1.00 90.75 85 VAL A C 1
ATOM 660 O O . VAL A 1 85 ? 10.910 12.315 -2.211 1.00 90.75 85 VAL A O 1
ATOM 663 N N . ASP A 1 86 ? 12.543 10.898 -1.549 1.00 89.81 86 ASP A N 1
ATOM 664 C CA . ASP A 1 86 ? 12.303 11.006 -0.111 1.00 89.81 86 ASP A CA 1
ATOM 665 C C . ASP A 1 86 ? 13.288 11.970 0.563 1.00 89.81 86 ASP A C 1
ATOM 667 O O . ASP A 1 86 ? 12.961 12.588 1.585 1.00 89.81 86 ASP A O 1
ATOM 671 N N . ASP A 1 87 ? 14.474 12.162 -0.023 1.00 91.12 87 ASP A N 1
ATOM 672 C CA . ASP A 1 87 ? 15.485 13.076 0.493 1.00 91.12 87 ASP A CA 1
ATOM 673 C C . ASP A 1 87 ? 16.244 13.897 -0.577 1.00 91.12 87 ASP A C 1
ATOM 675 O O . ASP A 1 87 ? 15.933 13.930 -1.771 1.00 91.12 87 ASP A O 1
ATOM 679 N N . ALA A 1 88 ? 17.224 14.681 -0.114 1.00 91.25 88 ALA A N 1
ATOM 680 C CA . ALA A 1 88 ? 18.011 15.566 -0.970 1.00 91.25 88 ALA A CA 1
ATOM 681 C C . ALA A 1 88 ? 18.982 14.818 -1.903 1.00 91.25 88 ALA A C 1
ATOM 683 O O . ALA A 1 88 ? 19.360 15.369 -2.942 1.00 91.25 88 ALA A O 1
ATOM 684 N N . PHE A 1 89 ? 19.404 13.607 -1.537 1.00 91.12 89 PHE A N 1
ATOM 685 C CA . PHE A 1 89 ? 20.217 12.743 -2.388 1.00 91.12 89 PHE A CA 1
ATOM 686 C C . PHE A 1 89 ? 19.355 12.132 -3.489 1.00 91.12 89 PHE A C 1
ATOM 688 O O . PHE A 1 89 ? 19.740 12.246 -4.654 1.00 91.12 89 PHE A O 1
ATOM 695 N N . ASP A 1 90 ? 18.157 11.643 -3.160 1.00 90.25 90 ASP A N 1
ATOM 696 C CA . ASP A 1 90 ? 17.207 11.137 -4.161 1.00 90.25 90 ASP A CA 1
ATOM 697 C C . ASP A 1 90 ? 16.878 12.217 -5.200 1.00 90.25 90 ASP A C 1
ATOM 699 O O . ASP A 1 90 ? 16.844 11.968 -6.405 1.00 90.25 90 ASP A O 1
ATOM 703 N N . LEU A 1 91 ? 16.724 13.472 -4.757 1.00 90.25 91 LEU A N 1
ATOM 704 C CA . LEU A 1 91 ? 16.502 14.601 -5.661 1.00 90.25 91 LEU A CA 1
ATOM 705 C C . LEU A 1 91 ? 17.687 14.835 -6.612 1.00 90.25 91 LEU A C 1
ATOM 707 O O . LEU A 1 91 ? 17.496 15.218 -7.770 1.00 90.25 91 LEU A O 1
ATOM 711 N N . ALA A 1 92 ? 18.921 14.648 -6.138 1.00 90.12 92 ALA A N 1
ATOM 712 C CA . ALA A 1 92 ? 20.107 14.772 -6.978 1.00 90.12 92 ALA A CA 1
ATOM 713 C C . ALA A 1 92 ? 20.174 13.650 -8.025 1.00 90.12 92 ALA A C 1
ATOM 715 O O . ALA A 1 92 ? 20.564 13.916 -9.166 1.00 90.12 92 ALA A O 1
ATOM 716 N N . GLU A 1 93 ? 19.754 12.437 -7.664 1.00 86.00 93 GLU A N 1
ATOM 717 C CA . GLU A 1 93 ? 19.629 11.302 -8.582 1.00 86.00 93 GLU A CA 1
ATOM 718 C C . GLU A 1 93 ? 18.516 11.528 -9.611 1.00 86.00 93 GLU A C 1
ATOM 720 O O . GLU A 1 93 ? 18.750 11.365 -10.813 1.00 86.00 93 GLU A O 1
ATOM 725 N N . ALA A 1 94 ? 17.360 12.039 -9.176 1.00 88.31 94 ALA A N 1
ATOM 726 C CA . ALA A 1 94 ? 16.212 12.351 -10.027 1.00 88.31 94 ALA A CA 1
ATOM 727 C C . ALA A 1 94 ? 16.549 13.313 -11.178 1.00 88.31 94 ALA A C 1
ATOM 729 O O . ALA A 1 94 ? 15.956 13.236 -12.253 1.00 88.31 94 ALA A O 1
ATOM 730 N N . ARG A 1 95 ? 17.538 14.205 -11.005 1.00 86.31 95 ARG A N 1
ATOM 731 C CA . ARG A 1 95 ? 18.004 15.111 -12.076 1.00 86.31 95 ARG A CA 1
ATOM 732 C C . ARG A 1 95 ? 18.614 14.390 -13.276 1.00 86.31 95 ARG A C 1
ATOM 734 O O . ARG A 1 95 ? 18.671 14.980 -14.353 1.00 86.31 95 ARG A O 1
ATOM 741 N N . ASN A 1 96 ? 19.113 13.174 -13.077 1.00 85.94 96 ASN A N 1
ATOM 742 C CA . ASN A 1 96 ? 19.732 12.358 -14.118 1.00 85.94 96 ASN A CA 1
ATOM 743 C C . ASN A 1 96 ? 18.773 11.286 -14.659 1.00 85.94 96 ASN A C 1
ATOM 745 O O . ASN A 1 96 ? 19.192 10.448 -15.454 1.00 85.94 96 ASN A O 1
ATOM 749 N N . PHE A 1 97 ? 17.511 11.299 -14.223 1.00 80.75 97 PHE A N 1
ATOM 750 C CA . PHE A 1 97 ? 16.475 10.379 -14.674 1.00 80.75 97 PHE A CA 1
ATOM 751 C C . PHE A 1 97 ? 16.065 10.717 -16.118 1.00 80.75 97 PHE A C 1
ATOM 753 O O . PHE A 1 97 ? 15.700 11.860 -16.405 1.00 80.75 97 PHE A O 1
ATOM 760 N N . THR A 1 98 ? 16.157 9.749 -17.034 1.00 69.62 98 THR A N 1
ATOM 761 C CA . THR A 1 98 ? 15.892 9.911 -18.481 1.00 69.62 98 THR A CA 1
ATOM 762 C C . THR A 1 98 ? 14.958 8.846 -19.009 1.00 69.62 98 THR A C 1
ATOM 764 O O . THR A 1 98 ? 15.179 7.679 -18.616 1.00 69.62 98 THR A O 1
#

Sequence (98 aa):
DYLLEIDPAWVEKISNKIPAADIHGEWIGLVRTNPRGSDLIRAEIAAMEEEGSLRNASLLDLLSRLLKAGHKIGVLYVAGNWLDVDDAFDLAEARNFT

Radius of gyration: 15.91 Å; chains: 1; bounding box: 38×30×41 Å

pLDDT: mean 91.2, std 11.49, range [48.25, 98.69]

Secondary structure (DSSP, 8-state):
-GGG-SS-EE-S---TT--GGG------S-----HHHHHHHHHHHHHHHHTT-GGG--HHHHHHHHHHTT---EE----SS-----SHHHHHHHTT--

Foldseek 3Di:
DLQPPVDWDWDPAFDPPDPPVPDPDDDPPDDDDDPVRVVLLVVLLVVCVVVVNNVPDDVRRSVRVCVVVVHIDIDRDDDDPDFDDPDPVSVVVVVVRD